Protein AF-A0A6G1RV23-F1 (afdb_monomer)

Solvent-accessible surface area (backbone atoms only — not comparable to full-atom values): 9367 Å² total; per-residue (Å²): 129,74,82,57,55,63,52,55,54,45,70,73,33,72,66,50,48,52,50,53,54,47,52,63,65,47,46,69,71,48,44,61,54,53,48,51,50,49,51,53,50,51,53,52,32,54,49,47,36,61,68,56,56,67,70,74,74,92,70,85,57,76,71,62,59,61,42,39,66,46,71,72,41,22,42,48,47,49,54,39,41,61,69,52,76,43,67,61,69,78,47,49,63,51,32,74,77,38,65,73,51,45,56,58,57,52,53,49,45,46,51,43,48,64,45,50,46,51,50,48,52,53,51,54,48,54,51,53,51,54,50,51,53,53,51,52,51,52,52,52,50,53,51,50,50,52,53,52,54,54,49,54,56,55,52,55,60,65,54,54,73,69,71,76,78,121

Sequence (166 aa):
RRILRPFFLLQNSSMMKKTLKSINSTLPEMASVVLLLAVHLSLFTMFAMLLFARTKDGQQDKEWVGYFRNLPDSLTSLLVLLTTANNPDVMIPAYSKNRAYSIFFILFTVLGNLFLMNLLTAIIYNQFRGYLLKSVQSSLFRRRLGIRAAFEVLSSLREAPANAQQ

InterPro domains:
  IPR005821 Ion transport domain [PF00520] (2-128)
  IPR028798 Two pore channel protein 2 [PTHR46768] (1-162)

Mean predicted aligned error: 9.15 Å

Secondary structure (DSSP, 8-state):
--TTHHHHHHHH-HHHHHHHHHHHHHHHHHHHHHHHHHHHHHHHHHHHHHHHTT--SS---TTHHHHSSSHHHHHHHHHHHHTTTTTTTTTHHHHHH-GGGHHHHHHHHIIIIIIIIHHHHHHHHHHHHHHHHHHHHHHHHHHHHHHHHHHHHHHHHHHGGGSS--

Radius of gyration: 29.13 Å; Cα contacts (8 Å, |Δi|>4): 78; chains: 1; bounding box: 69×39×91 Å

pLDDT: mean 84.43, std 12.7, range [39.16, 97.5]

Nearest PDB structures (foldseek):
  6c96-assembly1_A  TM=8.924E-01  e=2.170E-05  Mus musculus
  4dxw-assembly1_D  TM=8.745E-01  e=1.705E-03  alpha proteobacterium HIMB114
  6sxf-assembly1_A  TM=6.509E-01  e=5.266E-04  Magnetococcus marinus MC-1
  5hvx-assembly1_A  TM=7.000E-01  e=2.385E-03  Magnetococcus marinus MC-1
  5hk7-assembly1_C  TM=5.850E-01  e=1.705E-03  Alkalilimnicola ehrlichii

Structure (mmCIF, N/CA/C/O backbone):
data_AF-A0A6G1RV23-F1
#
_entry.id   AF-A0A6G1RV23-F1
#
loop_
_atom_site.group_PDB
_atom_site.id
_atom_site.type_symbol
_atom_site.label_atom_id
_atom_site.label_alt_id
_atom_site.label_comp_id
_atom_site.label_asym_id
_atom_site.label_entity_id
_atom_site.label_seq_id
_atom_site.pdbx_PDB_ins_code
_atom_site.Cartn_x
_atom_site.Cartn_y
_atom_site.Cartn_z
_atom_site.occupancy
_atom_site.B_iso_or_equiv
_atom_site.auth_seq_id
_atom_site.auth_comp_id
_atom_site.auth_asym_id
_atom_site.auth_atom_id
_atom_site.pdbx_PDB_model_num
ATOM 1 N N . ARG A 1 1 ? 0.674 26.271 10.697 1.00 67.69 1 ARG A N 1
ATOM 2 C CA . ARG A 1 1 ? -0.576 26.445 11.494 1.00 67.69 1 ARG A CA 1
ATOM 3 C C . ARG A 1 1 ? -1.795 25.642 10.981 1.00 67.69 1 ARG A C 1
ATOM 5 O O . ARG A 1 1 ? -2.674 25.378 11.785 1.00 67.69 1 ARG A O 1
ATOM 12 N N . ARG A 1 2 ? -1.883 25.200 9.708 1.00 84.31 2 ARG A N 1
ATOM 13 C CA . ARG A 1 2 ? -3.030 24.391 9.206 1.00 84.31 2 ARG A CA 1
ATOM 14 C C . ARG A 1 2 ? -2.955 22.883 9.528 1.00 84.31 2 ARG A C 1
ATOM 16 O O . ARG A 1 2 ? -3.993 22.261 9.710 1.00 84.31 2 ARG A O 1
ATOM 23 N N . ILE A 1 3 ? -1.746 22.339 9.688 1.00 85.12 3 ILE A N 1
ATOM 24 C CA . ILE A 1 3 ? -1.470 20.900 9.898 1.00 85.12 3 ILE A CA 1
ATOM 25 C C . ILE A 1 3 ? -1.985 20.381 11.259 1.00 85.12 3 ILE A C 1
ATOM 27 O O . ILE A 1 3 ? -2.278 19.203 11.399 1.00 85.12 3 ILE A O 1
ATOM 31 N N . LEU A 1 4 ? -2.168 21.259 12.254 1.00 85.69 4 LEU A N 1
ATOM 32 C CA . LEU A 1 4 ? -2.656 20.880 13.590 1.00 85.69 4 LEU A CA 1
ATOM 33 C C . LEU A 1 4 ? -4.186 20.720 13.660 1.00 85.69 4 LEU A C 1
ATOM 35 O O . LEU A 1 4 ? -4.695 20.110 14.595 1.00 85.69 4 LEU A O 1
ATOM 39 N N . ARG A 1 5 ? -4.946 21.249 12.689 1.00 86.38 5 ARG A N 1
ATOM 40 C CA . ARG A 1 5 ? -6.424 21.238 12.727 1.00 86.38 5 ARG A CA 1
ATOM 41 C C . ARG A 1 5 ? -7.032 19.822 12.729 1.00 86.38 5 ARG A C 1
ATOM 43 O O . ARG A 1 5 ? -7.929 19.587 13.535 1.00 86.38 5 ARG A O 1
ATOM 50 N N . PRO A 1 6 ? -6.545 18.857 11.923 1.00 86.19 6 PRO A N 1
ATOM 51 C CA . PRO A 1 6 ? -7.024 17.475 11.983 1.00 86.19 6 PRO A CA 1
ATOM 52 C C . PRO A 1 6 ? -6.718 16.796 13.322 1.00 86.19 6 PRO A C 1
ATOM 54 O O . PRO A 1 6 ? -7.512 15.989 13.794 1.00 86.19 6 PRO A O 1
ATOM 57 N N . PHE A 1 7 ? -5.604 17.152 13.971 1.00 86.50 7 PHE A N 1
ATOM 58 C CA . PHE A 1 7 ? -5.243 16.596 15.275 1.00 86.50 7 PHE A CA 1
ATOM 59 C C . PHE A 1 7 ? -6.255 16.985 16.359 1.00 86.50 7 PHE A C 1
ATOM 61 O O . PHE A 1 7 ? -6.690 16.128 17.125 1.00 86.50 7 PHE A O 1
ATOM 68 N N . PHE A 1 8 ? -6.715 18.240 16.369 1.00 84.69 8 PHE A N 1
ATOM 69 C CA . PHE A 1 8 ? -7.771 18.677 17.288 1.00 84.69 8 PHE A CA 1
ATOM 70 C C . PHE A 1 8 ? -9.094 17.926 17.066 1.00 84.69 8 PHE A C 1
ATOM 72 O O . PHE A 1 8 ? -9.752 17.547 18.035 1.00 84.69 8 PHE A O 1
ATOM 79 N N . LEU A 1 9 ? -9.459 17.629 15.812 1.00 86.06 9 LEU A N 1
ATOM 80 C CA . LEU A 1 9 ? -10.636 16.804 15.502 1.00 86.06 9 LEU A CA 1
ATOM 81 C C . LEU A 1 9 ? -10.474 15.362 16.015 1.00 86.06 9 LEU A C 1
ATOM 83 O O . LEU A 1 9 ? -11.388 14.820 16.641 1.00 86.06 9 LEU A O 1
ATOM 87 N N . LEU A 1 10 ? -9.299 14.756 15.807 1.00 85.50 10 LEU A N 1
ATOM 88 C CA . LEU A 1 10 ? -8.955 13.422 16.320 1.00 85.50 10 LEU A CA 1
ATOM 89 C C . LEU A 1 10 ? -8.955 13.368 17.853 1.00 85.50 10 LEU A C 1
ATOM 91 O O . LEU A 1 10 ? -9.388 12.374 18.438 1.00 85.50 10 LEU A O 1
ATOM 95 N N . GLN A 1 11 ? -8.504 14.433 18.516 1.00 86.62 11 GLN A N 1
ATOM 96 C CA . GLN A 1 11 ? -8.463 14.512 19.972 1.00 86.62 11 GLN A CA 1
ATOM 97 C C . GLN A 1 11 ? -9.858 14.665 20.592 1.00 86.62 11 GLN A C 1
ATOM 99 O O . GLN A 1 11 ? -10.085 14.124 21.678 1.00 86.62 11 GLN A O 1
ATOM 104 N N . ASN A 1 12 ? -10.788 15.348 19.920 1.00 87.56 12 ASN A N 1
ATOM 105 C CA . ASN A 1 12 ? -12.137 15.573 20.440 1.00 87.56 12 ASN A CA 1
ATOM 106 C C . ASN A 1 12 ? -13.040 14.326 20.312 1.00 87.56 12 ASN A C 1
ATOM 108 O O . ASN A 1 12 ? -13.893 14.071 21.159 1.00 87.56 12 ASN A O 1
ATOM 112 N N . SER A 1 13 ? -12.825 13.484 19.294 1.00 89.81 13 SER A N 1
ATOM 113 C CA . SER A 1 13 ? -13.653 12.293 19.061 1.00 89.81 13 SER A CA 1
ATOM 114 C C . SER A 1 13 ? -13.094 11.034 19.736 1.00 89.81 13 SER A C 1
ATOM 116 O O . SER A 1 13 ? -12.074 10.467 19.335 1.00 89.81 13 SER A O 1
ATOM 118 N N . SER A 1 14 ? -13.815 10.522 20.738 1.00 82.31 14 SER A N 1
ATOM 119 C CA . SER A 1 14 ? -13.499 9.237 21.382 1.00 82.31 14 SER A CA 1
ATOM 120 C C . SER A 1 14 ? -13.617 8.039 20.423 1.00 82.31 14 SER A C 1
ATOM 122 O O . SER A 1 14 ? -12.915 7.041 20.600 1.00 82.31 14 SER A O 1
ATOM 124 N N . MET A 1 15 ? -14.445 8.143 19.377 1.00 78.38 15 MET A N 1
ATOM 125 C CA . MET A 1 15 ? -14.603 7.117 18.337 1.00 78.38 15 MET A CA 1
ATOM 126 C C . MET A 1 15 ? -13.403 7.082 17.381 1.00 78.38 15 MET A C 1
ATOM 128 O O . MET A 1 15 ? -12.901 6.000 17.069 1.00 78.38 15 MET A O 1
ATOM 132 N N . MET A 1 16 ? -12.865 8.242 16.983 1.00 83.38 16 MET A N 1
ATOM 133 C CA . MET A 1 16 ? -11.648 8.293 16.158 1.00 83.38 16 MET A CA 1
ATOM 134 C C . MET A 1 16 ? -10.429 7.759 16.905 1.00 83.38 16 MET A C 1
ATOM 136 O O . MET A 1 16 ? -9.657 7.002 16.324 1.00 83.38 16 MET A O 1
ATOM 140 N N . LYS A 1 17 ? -10.285 8.052 18.205 1.00 85.81 17 LYS A N 1
ATOM 141 C CA . LYS A 1 17 ? -9.205 7.470 19.025 1.00 85.81 17 LYS A CA 1
ATOM 142 C C . LYS A 1 17 ? -9.260 5.943 19.052 1.00 85.81 17 LYS A C 1
ATOM 144 O O . LYS A 1 17 ? -8.230 5.289 18.903 1.00 85.81 17 LYS A O 1
ATOM 149 N N . LYS A 1 18 ? -10.459 5.368 19.206 1.00 80.56 18 LYS A N 1
ATOM 150 C CA . LYS A 1 18 ? -10.663 3.910 19.147 1.00 80.56 18 LYS A CA 1
ATOM 151 C C . LYS A 1 18 ? -10.323 3.343 17.767 1.00 80.56 18 LYS A C 1
ATOM 153 O O . LYS A 1 18 ? -9.713 2.282 17.695 1.00 80.56 18 LYS A O 1
ATOM 158 N N . THR A 1 19 ? -10.671 4.062 16.703 1.00 82.19 19 THR A N 1
ATOM 159 C CA . THR A 1 19 ? -10.383 3.663 15.316 1.00 82.19 19 THR A CA 1
ATOM 160 C C . THR A 1 19 ? -8.881 3.696 15.029 1.00 82.19 19 THR A C 1
ATOM 162 O O . THR A 1 19 ? -8.334 2.712 14.550 1.00 82.19 19 THR A O 1
ATOM 165 N N . LEU A 1 20 ? -8.174 4.765 15.411 1.00 83.94 20 LEU A N 1
ATOM 166 C CA . LEU A 1 20 ? -6.718 4.866 15.258 1.00 83.94 20 LEU A CA 1
ATOM 167 C C . LEU A 1 20 ? -5.971 3.815 16.080 1.00 83.94 20 LEU A C 1
ATOM 169 O O . LEU A 1 20 ? -5.038 3.193 15.578 1.00 83.94 20 LEU A O 1
ATOM 173 N N . LYS A 1 21 ? -6.398 3.575 17.327 1.00 81.62 21 LYS A N 1
ATOM 174 C CA . LYS A 1 21 ? -5.834 2.500 18.153 1.00 81.62 21 LYS A CA 1
ATOM 175 C C . LYS A 1 21 ? -6.052 1.130 17.506 1.00 81.62 21 LYS A C 1
ATOM 177 O O . LYS A 1 21 ? -5.158 0.295 17.564 1.00 81.62 21 LYS A O 1
ATOM 182 N N . SER A 1 22 ? -7.205 0.918 16.869 1.00 72.88 22 SER A N 1
ATOM 183 C CA . SER A 1 22 ? -7.467 -0.300 16.104 1.00 72.88 22 SER A CA 1
ATOM 184 C C . SER A 1 22 ? -6.542 -0.432 14.903 1.00 72.88 22 SER A C 1
ATOM 186 O O . SER A 1 22 ? -5.916 -1.473 14.759 1.00 72.88 22 SER A O 1
ATOM 188 N N . ILE A 1 23 ? -6.423 0.614 14.078 1.00 80.50 23 ILE A N 1
ATOM 189 C CA . ILE A 1 23 ? -5.540 0.614 12.903 1.00 80.50 23 ILE A CA 1
ATOM 190 C C . ILE A 1 23 ? -4.112 0.273 13.335 1.00 80.50 23 ILE A C 1
ATOM 192 O O . ILE A 1 23 ? -3.507 -0.640 12.781 1.00 80.50 23 ILE A O 1
ATOM 196 N N . ASN A 1 24 ? -3.608 0.934 14.381 1.00 83.06 24 ASN A N 1
ATOM 197 C CA . ASN A 1 24 ? -2.259 0.692 14.884 1.00 83.06 24 ASN A CA 1
ATOM 198 C C . ASN A 1 24 ? -2.076 -0.735 15.431 1.00 83.06 24 ASN A C 1
ATOM 200 O O . ASN A 1 24 ? -1.024 -1.336 15.261 1.00 83.06 24 ASN A O 1
ATOM 204 N N . SER A 1 25 ? -3.119 -1.312 16.033 1.00 76.50 25 SER A N 1
ATOM 205 C CA . SER A 1 25 ? -3.092 -2.706 16.485 1.00 76.50 25 SER A CA 1
ATOM 206 C C . SER A 1 25 ? -3.130 -3.719 15.334 1.00 76.50 25 SER A C 1
ATOM 208 O O . SER A 1 25 ? -2.637 -4.824 15.523 1.00 76.50 25 SER A O 1
ATOM 210 N N . THR A 1 26 ? -3.701 -3.367 14.176 1.00 75.19 26 THR A N 1
ATOM 211 C CA . THR A 1 26 ? -3.773 -4.239 12.984 1.00 75.19 26 THR A CA 1
ATOM 212 C C . THR A 1 26 ? -2.569 -4.099 12.045 1.00 75.19 26 THR A C 1
ATOM 214 O O . THR A 1 26 ? -2.278 -5.011 11.276 1.00 75.19 26 THR A O 1
ATOM 217 N N . LEU A 1 27 ? -1.831 -2.983 12.111 1.00 79.50 27 LEU A N 1
ATOM 218 C CA . LEU A 1 27 ? -0.597 -2.768 11.342 1.00 79.50 27 LEU A CA 1
ATOM 219 C C . LEU A 1 27 ? 0.446 -3.898 11.469 1.00 79.50 27 LEU A C 1
ATOM 221 O O . LEU A 1 27 ? 0.953 -4.317 10.428 1.00 79.50 27 LEU A O 1
ATOM 225 N N . PRO A 1 28 ? 0.781 -4.426 12.667 1.00 81.75 28 PRO A N 1
ATOM 226 C CA . PRO A 1 28 ? 1.773 -5.498 12.778 1.00 81.75 28 PRO A CA 1
ATOM 227 C C . PRO A 1 28 ? 1.331 -6.793 12.085 1.00 81.75 28 PRO A C 1
ATOM 229 O O . PRO A 1 28 ? 2.165 -7.519 11.556 1.00 81.75 28 PRO A O 1
ATOM 232 N N . GLU A 1 29 ? 0.029 -7.066 12.017 1.00 76.50 29 GLU A N 1
ATOM 233 C CA . GLU A 1 29 ? -0.497 -8.243 11.316 1.00 76.50 29 GLU A CA 1
ATOM 234 C C . GLU A 1 29 ? -0.351 -8.084 9.792 1.00 76.50 29 GLU A C 1
ATOM 236 O O . GLU A 1 29 ? -0.012 -9.040 9.091 1.00 76.50 29 GLU A O 1
ATOM 241 N N . MET A 1 30 ? -0.519 -6.857 9.284 1.00 81.50 30 MET A N 1
ATOM 242 C CA . MET A 1 30 ? -0.300 -6.512 7.872 1.00 81.50 30 MET A CA 1
ATOM 243 C C . MET A 1 30 ? 1.182 -6.431 7.487 1.00 81.50 30 MET A C 1
ATOM 245 O O . MET A 1 30 ? 1.509 -6.517 6.302 1.00 81.50 30 MET A O 1
ATOM 249 N N . ALA A 1 31 ? 2.088 -6.299 8.462 1.00 86.69 31 ALA A N 1
ATOM 250 C CA . ALA A 1 31 ? 3.521 -6.158 8.211 1.00 86.69 31 ALA A CA 1
ATOM 251 C C . ALA A 1 31 ? 4.104 -7.358 7.451 1.00 86.69 31 ALA A C 1
ATOM 253 O O . ALA A 1 31 ? 4.964 -7.173 6.595 1.00 86.69 31 ALA A O 1
ATOM 254 N N . SER A 1 32 ? 3.598 -8.569 7.708 1.00 86.50 32 SER A N 1
ATOM 255 C CA . SER A 1 32 ? 4.019 -9.790 7.006 1.00 86.50 32 SER A CA 1
ATOM 256 C C . SER A 1 32 ? 3.802 -9.706 5.486 1.00 86.50 32 SER A C 1
ATOM 258 O O . SER A 1 32 ? 4.689 -10.053 4.708 1.00 86.50 32 SER A O 1
ATOM 260 N N . VAL A 1 33 ? 2.655 -9.174 5.054 1.00 85.62 33 VAL A N 1
ATOM 261 C CA . VAL A 1 33 ? 2.295 -9.019 3.635 1.00 85.62 33 VAL A CA 1
ATOM 262 C C . VAL A 1 33 ? 3.063 -7.873 2.996 1.00 85.62 33 VAL A C 1
ATOM 264 O O . VAL A 1 33 ? 3.537 -7.996 1.871 1.00 85.62 33 VAL A O 1
ATOM 267 N N . VAL A 1 34 ? 3.217 -6.762 3.720 1.00 89.25 34 VAL A N 1
ATOM 268 C CA . VAL A 1 34 ? 4.017 -5.621 3.257 1.00 89.25 34 VAL A CA 1
ATOM 269 C C . VAL A 1 34 ? 5.478 -6.034 3.067 1.00 89.25 34 VAL A C 1
ATOM 271 O O . VAL A 1 34 ? 6.096 -5.651 2.076 1.00 89.25 34 VAL A O 1
ATOM 274 N N . LEU A 1 35 ? 6.018 -6.867 3.961 1.00 91.94 35 LEU A N 1
ATOM 275 C CA . LEU A 1 35 ? 7.353 -7.446 3.818 1.00 91.94 35 LEU A CA 1
ATOM 276 C C . LEU A 1 35 ? 7.426 -8.339 2.576 1.00 91.94 35 LEU A C 1
ATOM 278 O O . LEU A 1 35 ? 8.347 -8.185 1.778 1.00 91.94 35 LEU A O 1
ATOM 282 N N . LEU A 1 36 ? 6.441 -9.217 2.365 1.00 91.25 36 LEU A N 1
ATOM 283 C CA . LEU A 1 36 ? 6.375 -10.061 1.168 1.00 91.25 36 LEU A CA 1
ATOM 284 C C . LEU A 1 36 ? 6.334 -9.223 -0.123 1.00 91.25 36 LEU A C 1
ATOM 286 O O . LEU A 1 36 ? 7.025 -9.543 -1.090 1.00 91.25 36 LEU A O 1
ATOM 290 N N . LEU A 1 37 ? 5.587 -8.115 -0.120 1.00 92.56 37 LEU A N 1
ATOM 291 C CA . LEU A 1 37 ? 5.530 -7.168 -1.232 1.00 92.56 37 LEU A CA 1
ATOM 292 C C . LEU A 1 37 ? 6.876 -6.469 -1.467 1.00 92.56 37 LEU A C 1
ATOM 294 O O . LEU A 1 37 ? 7.305 -6.326 -2.611 1.00 92.56 37 LEU A O 1
ATOM 298 N N . ALA A 1 38 ? 7.571 -6.073 -0.399 1.00 93.94 38 ALA A N 1
ATOM 299 C CA . ALA A 1 38 ? 8.906 -5.486 -0.488 1.00 93.94 38 ALA A CA 1
ATOM 300 C C . ALA A 1 38 ? 9.943 -6.485 -1.031 1.00 93.94 38 ALA A C 1
ATOM 302 O O . ALA A 1 38 ? 10.790 -6.120 -1.848 1.00 93.94 38 ALA A O 1
ATOM 303 N N . VAL A 1 39 ? 9.863 -7.758 -0.629 1.00 95.00 39 VAL A N 1
ATOM 304 C CA . VAL A 1 39 ? 10.694 -8.839 -1.184 1.00 95.00 39 VAL A CA 1
ATOM 305 C C . VAL A 1 39 ? 10.396 -9.046 -2.670 1.00 95.00 39 VAL A C 1
ATOM 307 O O . VAL A 1 39 ? 11.323 -9.111 -3.472 1.00 95.00 39 VAL A O 1
ATOM 310 N N . HIS A 1 40 ? 9.122 -9.070 -3.067 1.00 95.25 40 HIS A N 1
ATOM 311 C CA . HIS A 1 40 ? 8.738 -9.147 -4.477 1.00 95.25 40 HIS A CA 1
ATOM 312 C C . HIS A 1 40 ? 9.309 -7.976 -5.295 1.00 95.25 40 HIS A C 1
ATOM 314 O O . HIS A 1 40 ? 9.970 -8.201 -6.308 1.00 95.25 40 HIS A O 1
ATOM 320 N N . LEU A 1 41 ? 9.137 -6.736 -4.824 1.00 95.75 41 LEU A N 1
ATOM 321 C CA . LEU A 1 41 ? 9.671 -5.546 -5.492 1.00 95.75 41 LEU A CA 1
ATOM 322 C C . LEU A 1 41 ? 11.200 -5.572 -5.582 1.00 95.75 41 LEU A C 1
ATOM 324 O O . LEU A 1 41 ? 11.749 -5.330 -6.654 1.00 95.75 41 LEU A O 1
ATOM 328 N N . SER A 1 42 ? 11.898 -5.884 -4.489 1.00 94.81 42 SER A N 1
ATOM 329 C CA . SER A 1 42 ? 13.367 -5.914 -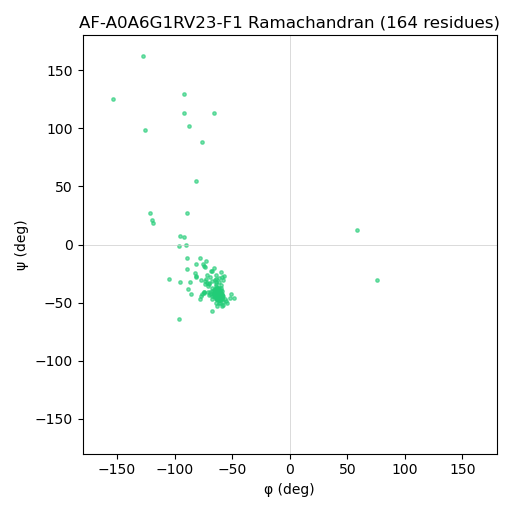4.463 1.00 94.81 42 SER A CA 1
ATOM 330 C C . SER A 1 42 ? 13.953 -6.994 -5.375 1.00 94.81 42 SER A C 1
ATOM 332 O O . SER A 1 42 ? 14.862 -6.694 -6.149 1.00 94.81 42 SER A O 1
ATOM 334 N N . LEU A 1 43 ? 13.407 -8.216 -5.360 1.00 95.44 43 LEU A N 1
ATOM 335 C CA . LEU A 1 43 ? 13.856 -9.302 -6.236 1.00 95.44 43 LEU A CA 1
ATOM 336 C C . LEU A 1 43 ? 13.683 -8.933 -7.710 1.00 95.44 43 LEU A C 1
ATOM 338 O O . LEU A 1 43 ? 14.636 -9.023 -8.483 1.00 95.44 43 LEU A O 1
ATOM 342 N N . PHE A 1 44 ? 12.495 -8.464 -8.099 1.00 94.94 44 PHE A N 1
ATOM 343 C CA . PHE A 1 44 ? 12.241 -8.071 -9.484 1.00 94.94 44 PHE A CA 1
ATOM 344 C C . PHE A 1 44 ? 13.044 -6.836 -9.898 1.00 94.94 44 PHE A C 1
ATOM 346 O O . PHE A 1 44 ? 13.476 -6.767 -11.043 1.00 94.94 44 PHE A O 1
ATOM 353 N N . THR A 1 45 ? 13.332 -5.910 -8.979 1.00 94.50 45 THR A N 1
ATOM 354 C CA . THR A 1 45 ? 14.238 -4.776 -9.236 1.00 94.50 45 THR A CA 1
ATOM 355 C C . THR A 1 45 ? 15.654 -5.260 -9.543 1.00 94.50 45 THR A C 1
ATOM 357 O O . THR A 1 45 ? 16.262 -4.811 -10.515 1.00 94.50 45 THR A O 1
ATOM 360 N N . MET A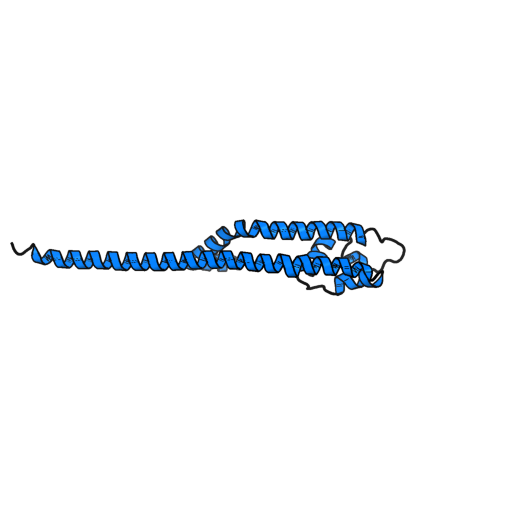 1 46 ? 16.174 -6.211 -8.760 1.00 92.19 46 MET A N 1
ATOM 361 C CA . MET A 1 46 ? 17.493 -6.805 -9.000 1.00 92.19 46 MET A CA 1
ATOM 362 C C . MET A 1 46 ? 17.543 -7.552 -10.337 1.00 92.19 46 MET A C 1
ATOM 364 O O . MET A 1 46 ? 18.479 -7.352 -11.113 1.00 92.19 46 MET A O 1
ATOM 368 N N . PHE A 1 47 ? 16.520 -8.356 -10.649 1.00 91.88 47 PHE A N 1
ATOM 369 C CA . PHE A 1 47 ? 16.416 -9.032 -11.945 1.00 91.88 47 PHE A CA 1
ATOM 370 C C . PHE A 1 47 ? 16.304 -8.045 -13.108 1.00 91.88 47 PHE A C 1
ATOM 372 O O . PHE A 1 47 ? 17.008 -8.213 -14.100 1.00 91.88 47 PHE A O 1
ATOM 379 N N . ALA A 1 48 ? 15.483 -6.999 -12.984 1.00 90.06 48 ALA A N 1
ATOM 380 C CA . ALA A 1 48 ? 15.330 -5.977 -14.013 1.00 90.06 48 ALA A CA 1
ATOM 381 C C . ALA A 1 48 ? 16.658 -5.271 -14.300 1.00 90.06 48 ALA A C 1
ATOM 383 O O . ALA A 1 48 ? 17.041 -5.133 -15.458 1.00 90.06 48 ALA A O 1
ATOM 384 N N . MET A 1 49 ? 17.413 -4.888 -13.265 1.00 87.44 49 MET A N 1
ATOM 385 C CA . MET A 1 49 ? 18.729 -4.283 -13.471 1.00 87.44 49 MET A CA 1
ATOM 386 C C . MET A 1 49 ? 19.722 -5.262 -14.108 1.00 87.44 49 MET A C 1
ATOM 388 O O . MET A 1 49 ? 20.467 -4.868 -14.998 1.00 87.44 49 MET A O 1
ATOM 392 N N . LEU A 1 50 ? 19.725 -6.544 -13.739 1.00 87.38 50 LEU A N 1
ATOM 393 C CA . LEU A 1 50 ? 20.609 -7.526 -14.381 1.00 87.38 50 LEU A CA 1
ATOM 394 C C . LEU A 1 50 ? 20.259 -7.759 -15.858 1.00 87.38 50 LEU A C 1
ATOM 396 O O . LEU A 1 50 ? 21.158 -7.842 -16.695 1.00 87.38 50 LEU A O 1
ATOM 400 N N . LEU A 1 51 ? 18.965 -7.850 -16.169 1.00 84.56 51 LEU A N 1
ATOM 401 C CA . LEU A 1 51 ? 18.462 -8.135 -17.510 1.00 84.56 51 LEU A CA 1
ATOM 402 C C . LEU A 1 51 ? 18.597 -6.919 -18.439 1.00 84.56 51 LEU A C 1
ATOM 404 O O . LEU A 1 51 ? 18.990 -7.056 -19.597 1.00 84.56 51 LEU A O 1
ATOM 408 N N . PHE A 1 52 ? 18.297 -5.721 -17.931 1.00 76.81 52 PHE A N 1
ATOM 409 C CA . PHE A 1 52 ? 18.161 -4.513 -18.743 1.00 76.81 52 PHE A CA 1
ATOM 410 C C . PHE A 1 52 ? 19.346 -3.546 -18.624 1.00 76.81 52 PHE A C 1
ATOM 412 O O . PHE A 1 52 ? 19.680 -2.908 -19.621 1.00 76.81 52 PHE A O 1
ATOM 419 N N . ALA A 1 53 ? 20.063 -3.473 -17.492 1.00 69.50 53 ALA A N 1
ATOM 420 C CA . ALA A 1 53 ? 21.215 -2.563 -17.365 1.00 69.50 53 ALA A CA 1
ATOM 421 C C . ALA A 1 53 ? 22.456 -3.043 -18.142 1.00 69.50 53 ALA A C 1
ATOM 423 O O . ALA A 1 53 ? 23.356 -2.248 -18.430 1.00 69.50 53 ALA A O 1
ATOM 424 N N . ARG A 1 54 ? 22.510 -4.337 -18.493 1.00 60.19 54 ARG A N 1
ATOM 425 C CA . ARG A 1 54 ? 23.627 -4.957 -19.222 1.00 60.19 54 ARG A CA 1
ATOM 426 C C . ARG A 1 54 ? 23.479 -4.896 -20.748 1.00 60.19 54 ARG A C 1
ATOM 428 O O . ARG A 1 54 ? 24.462 -5.110 -21.446 1.00 60.19 54 ARG A O 1
ATOM 435 N N . THR A 1 55 ? 22.305 -4.523 -21.266 1.00 59.69 55 THR A N 1
ATOM 436 C CA . THR A 1 55 ? 22.034 -4.384 -22.714 1.00 59.69 55 THR A CA 1
ATOM 437 C C . THR A 1 55 ? 22.538 -3.026 -23.238 1.00 59.69 55 THR A C 1
ATOM 439 O O . THR A 1 55 ? 21.781 -2.224 -23.788 1.00 59.69 55 THR A O 1
ATOM 442 N N . LYS A 1 56 ? 23.825 -2.741 -23.001 1.00 54.03 56 LYS A N 1
ATOM 443 C CA . LYS A 1 56 ? 24.551 -1.514 -23.382 1.00 54.03 56 LYS A CA 1
ATOM 444 C C . LYS A 1 56 ? 25.183 -1.602 -24.780 1.00 54.03 56 LYS A C 1
ATOM 446 O O . LYS A 1 56 ? 26.168 -0.922 -25.050 1.00 54.03 56 LYS A O 1
ATOM 451 N N . ASP A 1 57 ? 24.618 -2.399 -25.677 1.00 50.78 57 ASP A N 1
ATOM 452 C CA . ASP A 1 57 ? 25.157 -2.531 -27.028 1.00 50.78 57 ASP A CA 1
ATOM 453 C C . ASP A 1 57 ? 24.556 -1.453 -27.949 1.00 50.78 57 ASP A C 1
ATOM 455 O O . ASP A 1 57 ? 23.406 -1.517 -28.376 1.00 50.78 57 ASP A O 1
ATOM 459 N N . GLY A 1 58 ? 25.353 -0.413 -28.205 1.00 52.59 58 GLY A N 1
ATOM 460 C CA . GLY A 1 58 ? 25.407 0.334 -29.471 1.00 52.59 58 GLY A CA 1
ATOM 461 C C . GLY A 1 58 ? 24.307 1.342 -29.834 1.00 52.59 58 GLY A C 1
ATOM 462 O O . GLY A 1 58 ? 24.626 2.326 -30.496 1.00 52.59 58 GLY A O 1
ATOM 463 N N . GLN A 1 59 ? 23.052 1.177 -29.409 1.00 50.84 59 GLN A N 1
ATOM 464 C CA . GLN A 1 59 ? 21.954 2.104 -29.746 1.00 50.84 59 GLN A CA 1
ATOM 465 C C . GLN A 1 59 ? 21.256 2.606 -28.477 1.00 50.84 59 GLN A C 1
ATOM 467 O O . GLN A 1 59 ? 20.428 1.926 -27.869 1.00 50.84 59 GLN A O 1
ATOM 472 N N . GLN A 1 60 ? 21.641 3.810 -28.041 1.00 50.03 60 GLN A N 1
ATOM 473 C CA . GLN A 1 60 ? 21.001 4.515 -26.929 1.00 50.03 60 GLN A CA 1
ATOM 474 C C . GLN A 1 60 ? 19.668 5.119 -27.378 1.00 50.03 60 GLN A C 1
ATOM 476 O O . GLN A 1 60 ? 19.590 6.293 -27.738 1.00 50.03 60 GLN A O 1
ATOM 481 N N . ASP A 1 61 ? 18.600 4.340 -27.280 1.00 53.69 61 ASP A N 1
ATOM 482 C CA . ASP A 1 61 ? 17.264 4.913 -27.166 1.00 53.69 61 ASP A CA 1
ATOM 483 C C . ASP A 1 61 ? 17.187 5.654 -25.820 1.00 53.69 61 ASP A C 1
ATOM 485 O O . ASP A 1 61 ? 17.291 5.054 -24.748 1.00 53.69 61 ASP A O 1
ATOM 489 N N . LYS A 1 62 ? 17.060 6.984 -25.856 1.00 56.66 62 LYS A N 1
ATOM 490 C CA . LYS A 1 62 ? 17.115 7.853 -24.663 1.00 56.66 62 LYS A CA 1
ATOM 491 C C . LYS A 1 62 ? 16.038 7.529 -23.615 1.00 56.66 62 LYS A C 1
ATOM 493 O O . LYS A 1 62 ? 16.248 7.814 -22.439 1.00 56.66 62 LYS A O 1
ATOM 498 N N . GLU A 1 63 ? 14.933 6.904 -24.016 1.00 56.12 63 GLU A N 1
ATOM 499 C CA . GLU A 1 63 ? 13.839 6.503 -23.118 1.00 56.12 63 GLU A CA 1
ATOM 500 C C . GLU A 1 63 ? 14.194 5.287 -22.246 1.00 56.12 63 GLU A C 1
ATOM 502 O O . GLU A 1 63 ? 13.831 5.229 -21.072 1.00 56.12 63 GLU A O 1
ATOM 507 N N . TRP A 1 64 ? 14.996 4.351 -22.766 1.00 57.75 64 TRP A N 1
ATOM 508 C CA . TRP A 1 64 ? 15.418 3.135 -22.055 1.00 57.75 64 TRP A CA 1
ATOM 509 C C . TRP A 1 64 ? 16.229 3.414 -20.787 1.00 57.75 64 TRP A C 1
ATOM 511 O O . TRP A 1 64 ? 16.180 2.659 -19.816 1.00 57.75 64 TRP A O 1
ATOM 521 N N . VAL A 1 65 ? 16.999 4.500 -20.809 1.00 58.03 65 VAL A N 1
ATOM 522 C CA . VAL A 1 65 ? 17.909 4.896 -19.729 1.00 58.03 65 VAL A CA 1
ATOM 523 C C . VAL A 1 65 ? 17.146 5.542 -18.562 1.00 58.03 65 VAL A C 1
ATOM 525 O O . VAL A 1 65 ? 17.716 5.716 -17.490 1.00 58.03 65 VAL A O 1
ATOM 528 N N . GLY A 1 66 ? 15.862 5.878 -18.728 1.00 66.38 66 GLY A N 1
ATOM 529 C CA . GLY A 1 66 ? 15.053 6.474 -17.663 1.00 66.38 66 GLY A CA 1
ATOM 530 C C . GLY A 1 66 ? 14.600 5.469 -16.602 1.00 66.38 66 GLY A C 1
ATOM 531 O O . GLY A 1 66 ? 14.683 5.761 -15.414 1.00 66.38 66 GLY A O 1
ATOM 532 N N . TYR A 1 67 ? 14.157 4.277 -17.016 1.00 80.56 67 TYR A N 1
ATOM 533 C CA . TYR A 1 67 ? 13.437 3.367 -16.116 1.00 80.56 67 TYR A CA 1
ATOM 534 C C . TYR A 1 67 ? 14.341 2.460 -15.271 1.00 80.56 67 TYR A C 1
ATOM 536 O O . TYR A 1 67 ? 14.088 2.294 -14.084 1.00 80.56 67 TYR A O 1
ATOM 544 N N . PHE A 1 68 ? 15.400 1.875 -15.850 1.00 84.31 68 PHE A N 1
ATOM 545 C CA . PHE A 1 68 ? 16.200 0.824 -15.188 1.00 84.31 68 PHE A CA 1
ATOM 546 C C . PHE A 1 68 ? 17.694 1.156 -15.031 1.00 84.31 68 PHE A C 1
ATOM 548 O O . PHE A 1 68 ? 18.546 0.267 -15.014 1.00 84.31 68 PHE A O 1
ATOM 555 N N . ARG A 1 69 ? 18.044 2.446 -14.955 1.00 80.62 69 ARG A N 1
ATOM 556 C CA . ARG A 1 69 ? 19.450 2.886 -14.891 1.00 80.62 69 ARG A CA 1
ATOM 557 C C . ARG A 1 69 ? 20.081 2.699 -13.520 1.00 80.62 69 ARG A C 1
ATOM 559 O O . ARG A 1 69 ? 21.228 2.270 -13.438 1.00 80.62 69 ARG A O 1
ATOM 566 N N . ASN A 1 70 ? 19.353 3.063 -12.469 1.00 85.31 70 ASN A N 1
ATOM 567 C CA . ASN A 1 70 ? 19.813 2.973 -11.090 1.00 85.31 70 ASN A CA 1
ATOM 568 C C . ASN A 1 70 ? 18.794 2.200 -10.253 1.00 85.31 70 ASN A C 1
ATOM 570 O O . ASN A 1 70 ? 17.625 2.085 -10.624 1.00 85.31 70 ASN A O 1
ATOM 574 N N . LEU A 1 71 ? 19.224 1.719 -9.087 1.00 87.31 71 LEU A N 1
ATOM 575 C CA . LEU A 1 71 ? 18.359 1.014 -8.141 1.00 87.31 71 LEU A CA 1
ATOM 576 C C . LEU A 1 71 ? 17.097 1.822 -7.758 1.00 87.31 71 LEU A C 1
ATOM 578 O O . LEU A 1 71 ? 16.009 1.266 -7.899 1.00 87.31 71 LEU A O 1
ATOM 582 N N . PRO A 1 72 ? 17.172 3.106 -7.337 1.00 89.94 72 PRO A N 1
ATOM 583 C CA . PRO A 1 72 ? 15.970 3.880 -7.000 1.00 89.94 72 PRO A CA 1
ATOM 584 C C . PRO A 1 72 ? 15.040 4.117 -8.202 1.00 89.94 72 PRO A C 1
ATOM 586 O O . PRO A 1 72 ? 13.822 4.032 -8.057 1.00 89.94 72 PRO A O 1
ATOM 589 N N . ASP A 1 73 ? 15.589 4.341 -9.395 1.00 89.38 73 ASP A N 1
ATOM 590 C CA . ASP A 1 73 ? 14.795 4.561 -10.614 1.00 89.38 73 ASP A CA 1
ATOM 591 C C . ASP A 1 73 ? 14.072 3.269 -11.040 1.00 89.38 73 ASP A C 1
ATOM 593 O O . ASP A 1 73 ? 12.883 3.271 -11.355 1.00 89.38 73 ASP A O 1
ATOM 597 N N . SER A 1 74 ? 14.764 2.131 -10.934 1.00 91.75 74 SER A N 1
ATOM 598 C CA . SER A 1 74 ? 14.212 0.798 -11.216 1.00 91.75 74 SER A CA 1
ATOM 599 C C . SER A 1 74 ? 13.116 0.426 -10.223 1.00 91.75 74 SER A C 1
ATOM 601 O O . SER A 1 74 ? 12.057 -0.071 -10.607 1.00 91.75 74 SER A O 1
ATOM 603 N N . LEU A 1 75 ? 13.358 0.697 -8.938 1.00 93.56 75 LEU A N 1
ATOM 604 C CA . LEU A 1 75 ? 12.404 0.426 -7.872 1.00 93.56 75 LEU A CA 1
ATOM 605 C C . LEU A 1 75 ? 11.155 1.295 -8.016 1.00 93.56 75 LEU A C 1
ATOM 607 O O . LEU A 1 75 ? 10.048 0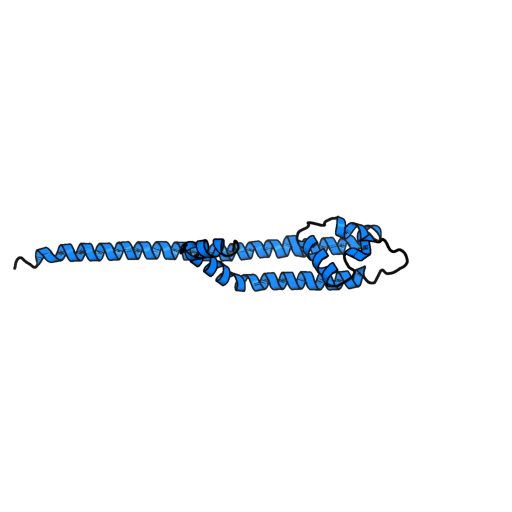.786 -7.871 1.00 93.56 75 LEU A O 1
ATOM 611 N N . THR A 1 76 ? 11.303 2.582 -8.341 1.00 93.38 76 THR A N 1
ATOM 612 C CA . THR A 1 76 ? 10.145 3.456 -8.591 1.00 93.38 76 THR A CA 1
ATOM 613 C C . THR A 1 76 ? 9.382 3.024 -9.842 1.00 93.38 76 THR A C 1
ATOM 615 O O . THR A 1 76 ? 8.162 2.903 -9.780 1.00 93.38 76 THR A O 1
ATOM 618 N N . SER A 1 77 ? 10.069 2.681 -10.934 1.00 92.81 77 SER A N 1
ATOM 619 C CA . SER A 1 77 ? 9.436 2.185 -12.164 1.00 92.81 77 SER A CA 1
ATOM 620 C C . SER A 1 77 ? 8.604 0.921 -11.932 1.00 92.81 77 SER A C 1
ATOM 622 O O . SER A 1 77 ? 7.466 0.840 -12.401 1.00 92.81 77 SER A O 1
ATOM 624 N N . LEU A 1 78 ? 9.127 -0.042 -11.163 1.00 94.38 78 LEU A N 1
ATOM 625 C CA . LEU A 1 78 ? 8.392 -1.257 -10.797 1.00 94.38 78 LEU A CA 1
ATOM 626 C C . LEU A 1 78 ? 7.308 -1.003 -9.745 1.00 94.38 78 LEU A C 1
ATOM 628 O O . LEU A 1 78 ? 6.271 -1.654 -9.786 1.00 94.38 78 LEU A O 1
ATOM 632 N N . LEU A 1 79 ? 7.492 -0.040 -8.840 1.00 94.81 79 LEU A N 1
ATOM 633 C CA . LEU A 1 79 ? 6.457 0.363 -7.886 1.00 94.81 79 LEU A CA 1
ATOM 634 C C . LEU A 1 79 ? 5.252 1.007 -8.592 1.00 94.81 79 LEU A C 1
ATOM 636 O O . LEU A 1 79 ? 4.113 0.722 -8.232 1.00 94.81 79 LEU A O 1
ATOM 640 N N . VAL A 1 80 ? 5.482 1.834 -9.616 1.00 94.88 80 VAL A N 1
ATOM 641 C CA . VAL A 1 80 ? 4.408 2.393 -10.458 1.00 94.88 80 VAL A CA 1
ATOM 642 C C . VAL A 1 80 ? 3.777 1.306 -11.339 1.00 94.88 80 VAL A C 1
ATOM 644 O O . VAL A 1 80 ? 2.567 1.315 -11.567 1.00 94.88 80 VAL A O 1
ATOM 647 N N . LEU A 1 81 ? 4.555 0.311 -11.776 1.00 94.31 81 LEU A N 1
ATOM 648 C CA . LEU A 1 81 ? 4.020 -0.838 -12.515 1.00 94.31 81 LEU A CA 1
ATOM 649 C C . LEU A 1 81 ? 3.172 -1.761 -11.641 1.00 94.31 81 LEU A C 1
ATOM 651 O O . LEU A 1 81 ? 2.171 -2.309 -12.102 1.00 94.31 81 LEU A O 1
ATOM 655 N N . LEU A 1 82 ? 3.527 -1.900 -10.367 1.00 94.50 82 LEU A N 1
ATOM 656 C CA . LEU A 1 82 ? 2.725 -2.610 -9.379 1.00 94.50 82 LEU A CA 1
ATOM 657 C C . LEU A 1 82 ? 1.350 -1.940 -9.206 1.00 94.50 82 LEU A C 1
ATOM 659 O O . LEU A 1 82 ? 0.362 -2.607 -8.948 1.00 94.50 82 LEU A O 1
ATOM 663 N N . THR A 1 83 ? 1.229 -0.630 -9.422 1.00 94.25 83 THR A N 1
ATOM 664 C CA . THR A 1 83 ? -0.083 0.042 -9.478 1.00 94.25 83 THR A CA 1
ATOM 665 C C . THR A 1 83 ? -0.663 0.123 -10.892 1.00 94.25 83 THR A C 1
ATOM 667 O O . THR A 1 83 ? -1.710 0.733 -11.094 1.00 94.25 83 THR A O 1
ATOM 670 N N . THR A 1 84 ? -0.025 -0.517 -11.878 1.00 94.00 84 THR A N 1
ATOM 671 C CA . THR A 1 84 ? -0.372 -0.536 -13.314 1.00 94.00 84 THR A CA 1
ATOM 672 C C . THR A 1 84 ? -0.422 0.830 -13.999 1.00 94.00 84 THR A C 1
ATOM 674 O O . THR A 1 84 ? -0.887 0.927 -15.130 1.00 94.00 84 THR A O 1
ATOM 677 N N . ALA A 1 85 ? 0.086 1.883 -13.358 1.00 93.69 85 ALA A N 1
ATOM 678 C CA . ALA A 1 85 ? -0.074 3.252 -13.843 1.00 93.69 85 ALA A CA 1
ATOM 679 C C . ALA A 1 85 ? 0.825 3.597 -15.046 1.00 93.69 85 ALA A C 1
ATOM 681 O O . ALA A 1 85 ? 0.563 4.575 -15.735 1.00 93.69 85 ALA A O 1
ATOM 682 N N . ASN A 1 86 ? 1.865 2.803 -15.306 1.00 90.69 86 ASN A N 1
ATOM 683 C CA . ASN A 1 86 ? 2.804 2.975 -16.421 1.00 90.69 86 ASN A CA 1
ATOM 684 C C . ASN A 1 86 ? 2.818 1.772 -17.389 1.00 90.69 86 ASN A C 1
ATOM 686 O O . ASN A 1 86 ? 3.806 1.563 -18.090 1.00 90.69 86 ASN A O 1
ATOM 690 N N . ASN A 1 87 ? 1.762 0.950 -17.413 1.00 88.00 87 ASN A N 1
ATOM 691 C CA . ASN A 1 87 ? 1.601 -0.137 -18.385 1.00 88.00 87 ASN A CA 1
ATOM 692 C C . ASN A 1 87 ? 0.813 0.376 -19.611 1.00 88.00 87 ASN A C 1
ATOM 694 O O . ASN A 1 87 ? -0.268 0.928 -19.400 1.00 88.00 87 ASN A O 1
ATOM 698 N N . PRO A 1 88 ? 1.265 0.178 -20.868 1.00 90.06 88 PRO A N 1
ATOM 699 C CA . PRO A 1 88 ? 2.437 -0.585 -21.323 1.00 90.06 88 PRO A CA 1
ATOM 700 C C . PRO A 1 88 ? 3.747 0.208 -21.436 1.00 90.06 88 PRO A C 1
ATOM 702 O O . PRO A 1 88 ? 4.763 -0.387 -21.791 1.00 90.06 88 PRO A O 1
ATOM 705 N N . ASP A 1 89 ? 3.751 1.504 -21.130 1.00 88.50 89 ASP A N 1
ATOM 706 C CA . ASP A 1 89 ? 4.875 2.424 -21.369 1.00 88.50 89 ASP A CA 1
ATOM 707 C C . ASP A 1 89 ? 6.228 1.922 -20.842 1.00 88.50 89 ASP A C 1
ATOM 709 O O . ASP A 1 89 ? 7.228 1.971 -21.553 1.00 88.50 89 ASP A O 1
ATOM 713 N N . VAL A 1 90 ? 6.272 1.347 -19.637 1.00 89.06 90 VAL A N 1
ATOM 714 C CA . VAL A 1 90 ? 7.515 0.803 -19.052 1.00 89.06 90 VAL A CA 1
ATOM 715 C C . VAL A 1 90 ? 8.036 -0.450 -19.778 1.00 89.06 90 VAL A C 1
ATOM 717 O O . VAL A 1 90 ? 9.222 -0.772 -19.703 1.00 89.06 90 VAL A O 1
ATOM 720 N N . MET A 1 91 ? 7.161 -1.166 -20.491 1.00 89.88 91 MET A N 1
ATOM 721 C CA . MET A 1 91 ? 7.467 -2.408 -21.207 1.00 89.88 91 MET A CA 1
ATOM 722 C C . MET A 1 91 ? 7.799 -2.174 -22.686 1.00 89.88 91 MET A C 1
ATOM 724 O O . MET A 1 91 ? 8.604 -2.928 -23.236 1.00 89.88 91 MET A O 1
ATOM 728 N N . ILE A 1 92 ? 7.205 -1.165 -23.337 1.00 87.44 92 ILE A N 1
ATOM 729 C CA . ILE A 1 92 ? 7.370 -0.885 -24.780 1.00 87.44 92 ILE A CA 1
ATOM 730 C C . ILE A 1 92 ? 8.840 -0.878 -25.227 1.00 87.44 92 ILE A C 1
ATOM 732 O O . ILE A 1 92 ? 9.140 -1.535 -26.235 1.00 87.44 92 ILE A O 1
ATOM 736 N N . PRO A 1 93 ? 9.770 -0.215 -24.507 1.00 85.38 93 PRO A N 1
ATOM 737 C CA . PRO A 1 93 ? 11.164 -0.189 -24.910 1.00 85.38 93 PRO A CA 1
ATOM 738 C C . PRO A 1 93 ? 11.721 -1.617 -24.986 1.00 85.38 93 PRO A C 1
ATOM 740 O O . PRO A 1 93 ? 12.174 -2.044 -26.049 1.00 85.38 93 PRO A O 1
ATOM 743 N N . ALA A 1 94 ? 11.571 -2.402 -23.910 1.00 84.81 94 ALA A N 1
ATOM 744 C CA . ALA A 1 94 ? 12.021 -3.794 -23.825 1.00 84.81 94 ALA A CA 1
ATOM 745 C C . 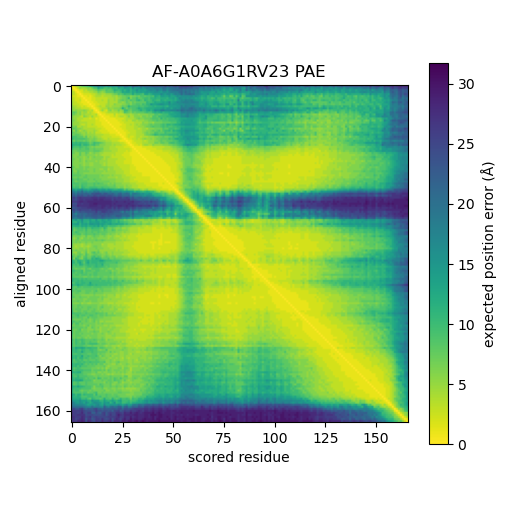ALA A 1 94 ? 11.383 -4.706 -24.871 1.00 84.81 94 ALA A C 1
ATOM 747 O O . ALA A 1 94 ? 12.078 -5.476 -25.538 1.00 84.81 94 ALA A O 1
ATOM 748 N N . TYR A 1 95 ? 10.076 -4.571 -25.063 1.00 87.12 95 TYR A N 1
ATOM 749 C CA . TYR A 1 95 ? 9.322 -5.335 -26.044 1.00 87.12 95 TYR A CA 1
ATOM 750 C C . TYR A 1 95 ? 9.826 -5.124 -27.476 1.00 87.12 95 TYR A C 1
ATOM 752 O O . TYR A 1 95 ? 9.919 -6.082 -28.245 1.00 87.12 95 TYR A O 1
ATOM 760 N N . SER A 1 96 ? 10.190 -3.884 -27.815 1.00 85.06 96 SER A N 1
ATOM 761 C CA . SER A 1 96 ? 10.647 -3.510 -29.156 1.00 85.06 96 SER A CA 1
ATOM 762 C C . SER A 1 96 ? 12.015 -4.105 -29.507 1.00 85.06 96 SER A C 1
ATOM 764 O O . SER A 1 96 ? 12.263 -4.387 -30.676 1.00 85.06 96 SER A O 1
ATOM 766 N N . LYS A 1 97 ? 12.882 -4.367 -28.514 1.00 83.69 97 LYS A N 1
ATOM 767 C CA . LYS A 1 97 ? 14.154 -5.085 -28.736 1.00 83.69 97 LYS A CA 1
ATOM 768 C C . LYS A 1 97 ? 13.956 -6.590 -28.878 1.00 83.69 97 LYS A C 1
ATOM 770 O O . LYS A 1 97 ? 14.526 -7.206 -29.773 1.00 83.69 97 LYS A O 1
ATOM 775 N N . ASN A 1 98 ? 13.181 -7.198 -27.982 1.00 85.56 98 ASN A N 1
ATOM 776 C CA . ASN A 1 98 ? 12.837 -8.612 -28.071 1.00 85.56 98 ASN A CA 1
ATOM 777 C C . ASN A 1 98 ? 11.501 -8.868 -27.371 1.00 85.56 98 ASN A C 1
ATOM 779 O O . ASN A 1 98 ? 11.342 -8.605 -26.177 1.00 85.56 98 ASN A O 1
ATOM 783 N N . ARG A 1 99 ? 10.559 -9.477 -28.096 1.00 90.06 99 ARG A N 1
ATOM 784 C CA . ARG A 1 99 ? 9.229 -9.820 -27.574 1.00 90.06 99 ARG A CA 1
ATOM 785 C C . ARG A 1 99 ? 9.295 -10.716 -26.336 1.00 90.06 99 ARG A C 1
ATOM 787 O O . ARG A 1 99 ? 8.402 -10.637 -25.496 1.00 90.06 99 ARG A O 1
ATOM 794 N N . ALA A 1 100 ? 10.354 -11.515 -26.180 1.00 90.06 100 ALA A N 1
ATOM 795 C CA . ALA A 1 100 ? 10.559 -12.374 -25.013 1.00 90.06 100 ALA A CA 1
ATOM 796 C C . ALA A 1 100 ? 10.609 -11.594 -23.685 1.00 90.06 100 ALA A C 1
ATOM 798 O O . ALA A 1 100 ? 10.190 -12.121 -22.656 1.00 90.06 100 ALA A O 1
ATOM 799 N N . TYR A 1 101 ? 11.038 -10.325 -23.693 1.00 89.25 101 TYR A N 1
ATOM 800 C CA . TYR A 1 101 ? 11.076 -9.507 -22.479 1.00 89.25 101 TYR A CA 1
ATOM 801 C C . TYR A 1 101 ? 9.685 -9.214 -21.895 1.00 89.25 101 TYR A C 1
ATOM 803 O O . TYR A 1 101 ? 9.591 -8.948 -20.699 1.00 89.25 101 TYR A O 1
ATOM 811 N N . SER A 1 102 ? 8.600 -9.331 -22.675 1.00 91.06 102 SER A N 1
ATOM 812 C CA . SER A 1 102 ? 7.225 -9.204 -22.149 1.00 91.06 102 SER A CA 1
ATOM 813 C C . SER A 1 102 ? 6.911 -10.204 -21.036 1.00 91.06 102 SER A C 1
ATOM 815 O O . SER A 1 102 ? 6.163 -9.880 -20.117 1.00 91.06 102 SER A O 1
ATOM 817 N N . ILE A 1 103 ? 7.526 -11.392 -21.070 1.00 94.06 103 ILE A N 1
ATOM 818 C CA . ILE A 1 103 ? 7.307 -12.449 -20.077 1.00 94.06 103 ILE A CA 1
ATOM 819 C C . ILE A 1 103 ? 7.682 -11.959 -18.672 1.00 94.06 103 ILE A C 1
ATOM 821 O O . ILE A 1 103 ? 6.975 -12.260 -17.713 1.00 94.06 103 ILE A O 1
ATOM 825 N N . PHE A 1 104 ? 8.743 -11.154 -18.549 1.00 93.75 104 PHE A N 1
ATOM 826 C CA . PHE A 1 104 ? 9.162 -10.570 -17.273 1.00 93.75 104 PHE A CA 1
ATOM 827 C C . PHE A 1 104 ? 8.073 -9.669 -16.675 1.00 93.75 104 PHE A C 1
ATOM 829 O O . PHE A 1 104 ? 7.698 -9.839 -15.515 1.00 93.75 104 PHE A O 1
ATOM 836 N N . PHE A 1 105 ? 7.536 -8.745 -17.477 1.00 93.56 105 PHE A N 1
ATOM 837 C CA . PHE A 1 105 ? 6.506 -7.802 -17.038 1.00 93.56 105 PHE A CA 1
ATOM 838 C C . PHE A 1 105 ? 5.183 -8.510 -16.731 1.00 93.56 105 PHE A C 1
ATOM 840 O O . PHE A 1 105 ? 4.564 -8.222 -15.712 1.00 93.56 105 PHE A O 1
ATOM 847 N N . ILE A 1 106 ? 4.788 -9.495 -17.546 1.00 94.81 106 ILE A N 1
ATOM 848 C CA . ILE A 1 106 ? 3.587 -10.307 -17.299 1.00 94.81 106 ILE A CA 1
ATOM 849 C C . ILE A 1 106 ? 3.720 -11.074 -15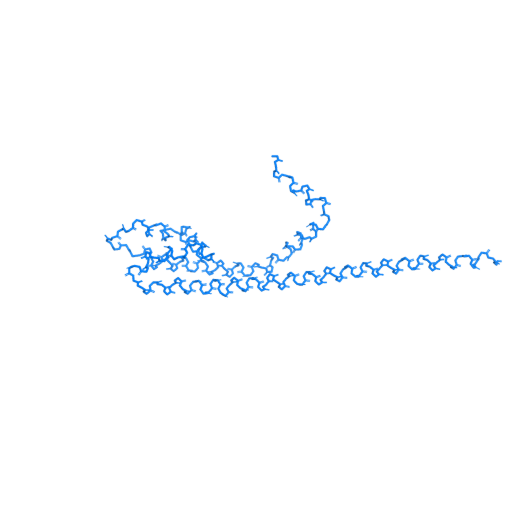.980 1.00 94.81 106 ILE A C 1
ATOM 851 O O . ILE A 1 106 ? 2.807 -11.033 -15.157 1.00 94.81 106 ILE A O 1
ATOM 855 N N . LEU A 1 107 ? 4.854 -11.742 -15.747 1.00 95.69 107 LEU A N 1
ATOM 856 C CA . LEU A 1 107 ? 5.089 -12.495 -14.515 1.00 95.69 107 LEU A CA 1
ATOM 857 C C . LEU A 1 107 ? 5.075 -11.579 -13.284 1.00 95.69 107 LEU A C 1
ATOM 859 O O . LEU A 1 107 ? 4.454 -11.920 -12.276 1.00 95.69 107 LEU A O 1
ATOM 863 N N . PHE A 1 108 ? 5.715 -10.409 -13.381 1.00 95.25 108 PHE A N 1
ATOM 864 C CA . PHE A 1 108 ? 5.687 -9.389 -12.335 1.00 95.25 108 PHE A CA 1
ATOM 865 C C . PHE A 1 108 ? 4.252 -8.948 -12.024 1.00 95.25 108 PHE A C 1
ATOM 867 O O . PHE A 1 108 ? 3.826 -9.009 -10.874 1.00 95.25 108 PHE A O 1
ATOM 874 N N . THR A 1 109 ? 3.478 -8.569 -13.044 1.00 94.38 109 THR A N 1
ATOM 875 C CA . THR A 1 109 ? 2.097 -8.100 -12.881 1.00 94.38 109 THR A CA 1
ATOM 876 C C . THR A 1 109 ? 1.175 -9.189 -12.336 1.00 94.38 109 THR A C 1
ATOM 878 O O . THR A 1 109 ? 0.357 -8.902 -11.466 1.00 94.38 109 THR A O 1
ATOM 881 N N . VAL A 1 110 ? 1.301 -10.438 -12.791 1.00 95.38 110 VAL A N 1
ATOM 882 C CA . VAL A 1 110 ? 0.487 -11.553 -12.281 1.00 95.38 110 VAL A CA 1
ATOM 883 C C . VAL A 1 110 ? 0.785 -11.792 -10.802 1.00 95.38 110 VAL A C 1
ATOM 885 O O . VAL A 1 110 ? -0.135 -11.771 -9.985 1.00 95.38 110 VAL A O 1
ATOM 888 N N . LEU A 1 111 ? 2.057 -11.960 -10.432 1.00 94.62 111 LEU A N 1
ATOM 889 C CA . LEU A 1 111 ? 2.445 -12.209 -9.041 1.00 94.62 111 LEU A CA 1
ATOM 890 C C . LEU A 1 111 ? 2.122 -11.018 -8.127 1.00 94.62 111 LEU A C 1
ATOM 892 O O . LEU A 1 111 ? 1.543 -11.204 -7.060 1.00 94.62 111 LEU A O 1
ATOM 896 N N . GLY A 1 112 ? 2.438 -9.795 -8.545 1.00 93.19 112 GLY A N 1
ATOM 897 C CA . GLY A 1 112 ? 2.176 -8.589 -7.764 1.00 93.19 112 GLY A CA 1
ATOM 898 C C . GLY A 1 112 ? 0.683 -8.289 -7.626 1.00 93.19 112 GLY A C 1
ATOM 899 O O . GLY A 1 112 ? 0.152 -8.229 -6.518 1.00 93.19 112 GLY A O 1
ATOM 900 N N . ASN A 1 113 ? -0.023 -8.139 -8.745 1.00 91.06 113 ASN A N 1
ATOM 901 C CA . ASN A 1 113 ? -1.372 -7.565 -8.736 1.00 91.06 113 ASN A CA 1
ATOM 902 C C . ASN A 1 113 ? -2.457 -8.607 -8.521 1.00 91.06 113 ASN A C 1
ATOM 904 O O . ASN A 1 113 ? -3.422 -8.343 -7.810 1.00 91.06 113 ASN A O 1
ATOM 908 N N . LEU A 1 114 ? -2.312 -9.797 -9.103 1.00 91.19 114 LEU A N 1
ATOM 909 C CA . LEU A 1 114 ? -3.346 -10.822 -8.975 1.00 91.19 114 LEU A CA 1
ATOM 910 C C . LEU A 1 114 ? -3.171 -11.667 -7.715 1.00 91.19 114 LEU A C 1
ATOM 912 O O . LEU A 1 114 ? -4.171 -12.089 -7.140 1.00 91.19 114 LEU A O 1
ATOM 916 N N . PHE A 1 115 ? -1.938 -11.895 -7.257 1.00 92.94 115 PHE A N 1
ATOM 917 C CA . PHE A 1 115 ? -1.705 -12.645 -6.021 1.00 92.94 115 PHE A CA 1
ATOM 918 C C . PHE A 1 115 ? -1.506 -11.724 -4.817 1.00 92.94 115 PHE A C 1
ATOM 920 O O . PHE A 1 115 ? -2.331 -11.746 -3.903 1.00 92.94 115 PHE A O 1
ATOM 927 N N . LEU A 1 116 ? -0.446 -10.905 -4.791 1.00 91.50 116 LEU A N 1
ATOM 928 C CA . LEU A 1 116 ? -0.081 -10.161 -3.577 1.00 91.50 116 LEU A CA 1
ATOM 929 C C . LEU A 1 116 ? -1.103 -9.086 -3.197 1.00 91.50 116 LEU A C 1
ATOM 931 O O . LEU A 1 116 ? -1.475 -9.011 -2.026 1.00 91.50 116 LEU A O 1
ATOM 935 N N . MET A 1 117 ? -1.602 -8.292 -4.149 1.00 91.38 117 MET A N 1
ATOM 936 C CA . MET A 1 117 ? -2.616 -7.271 -3.844 1.00 91.38 117 MET A CA 1
ATOM 937 C C . MET A 1 117 ? -3.938 -7.892 -3.384 1.00 91.38 117 MET A C 1
ATOM 939 O O . MET A 1 117 ? -4.501 -7.454 -2.382 1.00 91.38 117 MET A O 1
ATOM 943 N N . ASN A 1 118 ? -4.399 -8.963 -4.035 1.00 91.50 118 ASN A N 1
ATOM 944 C CA . ASN A 1 118 ? -5.617 -9.663 -3.617 1.00 91.50 118 ASN A CA 1
ATOM 945 C C . ASN A 1 118 ? -5.463 -10.325 -2.238 1.00 91.50 118 ASN A C 1
ATOM 947 O O . ASN A 1 118 ? -6.384 -10.277 -1.419 1.00 91.50 118 ASN A O 1
ATOM 951 N N . LEU A 1 119 ? -4.288 -10.890 -1.939 1.00 90.25 119 LEU A N 1
ATOM 952 C CA . LEU A 1 119 ? -3.965 -11.415 -0.611 1.00 90.25 119 LEU A CA 1
ATOM 953 C C . LEU A 1 119 ? -3.952 -10.303 0.447 1.00 90.25 119 LEU A C 1
ATOM 955 O O . LEU A 1 119 ? -4.504 -10.479 1.535 1.00 90.25 119 LEU A O 1
ATOM 959 N N . LEU A 1 120 ? -3.365 -9.146 0.127 1.00 88.19 120 LEU A N 1
ATOM 960 C CA . LEU A 1 120 ? -3.363 -7.977 1.003 1.00 88.19 120 LEU A CA 1
ATOM 961 C C . LEU A 1 120 ? -4.795 -7.536 1.322 1.00 88.19 120 LEU A C 1
ATOM 963 O O . LEU A 1 120 ? -5.132 -7.358 2.493 1.00 88.19 120 LEU A O 1
ATOM 967 N N . THR A 1 121 ? -5.661 -7.433 0.311 1.00 89.94 121 THR A N 1
ATOM 968 C CA . THR A 1 121 ? -7.083 -7.120 0.503 1.00 89.94 121 THR A CA 1
ATOM 969 C C . THR A 1 121 ? -7.776 -8.153 1.393 1.00 89.94 121 THR A C 1
ATOM 971 O O . THR A 1 121 ? -8.503 -7.769 2.312 1.00 89.94 121 THR A O 1
ATOM 974 N N . ALA A 1 122 ? -7.526 -9.449 1.184 1.00 91.31 122 ALA A N 1
ATOM 975 C CA . ALA A 1 122 ? -8.108 -10.517 1.999 1.00 91.31 122 ALA A CA 1
ATOM 976 C C . ALA A 1 122 ? -7.694 -10.415 3.479 1.00 91.31 122 ALA A C 1
ATOM 978 O O . ALA A 1 122 ? -8.527 -10.567 4.376 1.00 91.31 122 ALA A O 1
ATOM 979 N N . ILE A 1 123 ? -6.425 -10.105 3.751 1.00 87.69 123 ILE A N 1
AT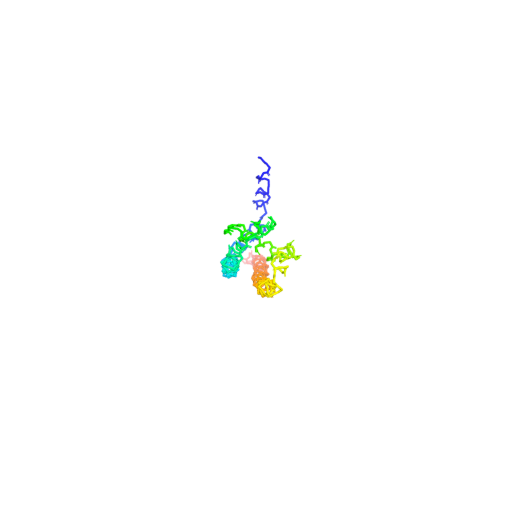OM 980 C CA . ILE A 1 123 ? -5.910 -9.959 5.117 1.00 87.69 123 ILE A CA 1
ATOM 981 C C . ILE A 1 123 ? -6.475 -8.702 5.783 1.00 87.69 123 ILE A C 1
ATOM 983 O O . ILE A 1 123 ? -6.937 -8.778 6.924 1.00 87.69 123 ILE A O 1
ATOM 987 N N . ILE A 1 124 ? -6.529 -7.573 5.065 1.00 85.56 124 ILE A N 1
ATOM 988 C CA . ILE A 1 124 ? -7.178 -6.344 5.548 1.00 85.56 124 ILE A CA 1
ATOM 989 C C . ILE A 1 124 ? -8.634 -6.622 5.919 1.00 85.56 124 ILE A C 1
ATOM 991 O O . ILE A 1 124 ? -9.082 -6.241 7.004 1.00 85.56 124 ILE A O 1
ATOM 995 N N . TYR A 1 125 ? -9.360 -7.327 5.052 1.00 87.69 125 TYR A N 1
ATOM 996 C CA . TYR A 1 125 ? -10.745 -7.698 5.304 1.00 87.69 125 TYR A CA 1
ATOM 997 C C . TYR A 1 125 ? -10.886 -8.576 6.552 1.00 87.69 125 TYR A C 1
ATOM 999 O O . TYR A 1 125 ? -11.729 -8.290 7.406 1.00 87.69 125 TYR A O 1
ATOM 1007 N N . ASN A 1 126 ? -10.051 -9.610 6.701 1.00 86.81 126 ASN A N 1
ATOM 1008 C CA . ASN A 1 126 ? -10.124 -10.514 7.848 1.00 86.81 126 ASN A CA 1
ATOM 1009 C C . ASN A 1 126 ? -9.882 -9.773 9.174 1.00 86.81 126 ASN A C 1
ATOM 1011 O O . ASN A 1 126 ? -10.625 -9.974 10.139 1.00 86.81 126 ASN A O 1
ATOM 1015 N N . GLN A 1 127 ? -8.916 -8.849 9.202 1.00 83.94 127 GLN A N 1
ATOM 1016 C CA . GLN A 1 127 ? -8.641 -8.059 10.403 1.00 83.94 127 GLN A CA 1
ATOM 1017 C C . GLN A 1 127 ? -9.730 -7.038 10.710 1.00 83.94 127 GLN A C 1
ATOM 1019 O O . GLN A 1 127 ? -10.163 -6.906 11.860 1.00 83.94 127 GLN A O 1
ATOM 1024 N N . PHE A 1 128 ? -10.251 -6.367 9.685 1.00 82.38 128 PHE A N 1
ATOM 1025 C CA . PHE A 1 128 ? -11.369 -5.450 9.860 1.00 82.38 128 PHE A CA 1
ATOM 1026 C C . PHE A 1 128 ? -12.621 -6.177 10.372 1.00 82.38 128 PHE A C 1
ATOM 1028 O O . PHE A 1 128 ? -13.271 -5.714 11.311 1.00 82.38 128 PHE A O 1
ATOM 1035 N N . ARG A 1 129 ? -12.919 -7.365 9.833 1.00 85.69 129 ARG A N 1
AT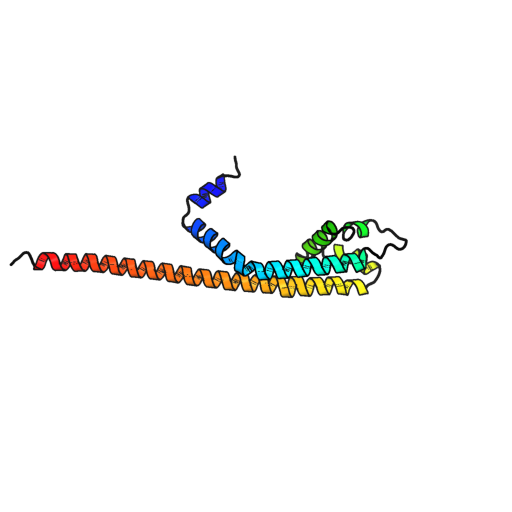OM 1036 C CA . ARG A 1 129 ? -14.013 -8.223 10.304 1.00 85.69 129 ARG A CA 1
ATOM 1037 C C . ARG A 1 129 ? -13.824 -8.628 11.768 1.00 85.69 129 ARG A C 1
ATOM 1039 O O . ARG A 1 129 ? -14.771 -8.525 12.550 1.00 85.69 129 ARG A O 1
ATOM 1046 N N . GLY A 1 130 ? -12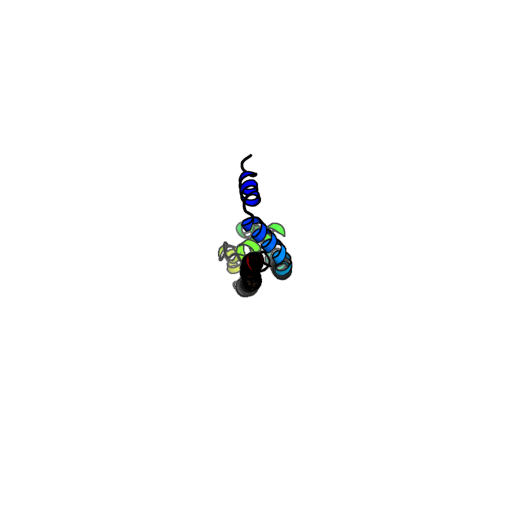.616 -9.036 12.161 1.00 84.50 130 GLY A N 1
ATOM 1047 C CA . GLY A 1 130 ? -12.283 -9.353 13.554 1.00 84.50 130 GLY A CA 1
ATOM 1048 C C . GLY A 1 130 ? -12.487 -8.164 14.503 1.00 84.50 130 GLY A C 1
ATOM 1049 O O . GLY A 1 130 ? -13.060 -8.318 15.585 1.00 84.50 130 GLY A O 1
ATOM 1050 N N . TYR A 1 131 ? -12.087 -6.961 14.082 1.00 82.75 131 TYR A N 1
ATOM 1051 C CA . TYR A 1 131 ? -12.323 -5.727 14.832 1.00 82.75 131 TYR A CA 1
ATOM 1052 C C . TYR A 1 131 ? -13.815 -5.403 14.987 1.00 82.75 131 TYR A C 1
ATOM 1054 O O . TYR A 1 131 ? -14.270 -5.112 16.098 1.00 82.75 131 TYR A O 1
ATOM 1062 N N . LEU A 1 132 ? -14.590 -5.484 13.900 1.00 84.81 132 LEU A N 1
ATOM 1063 C CA . LEU A 1 132 ? -16.028 -5.212 13.928 1.00 84.81 132 LEU A CA 1
ATOM 1064 C C . LEU A 1 132 ? -16.756 -6.135 14.908 1.00 84.81 132 LEU A C 1
ATOM 1066 O O . LEU A 1 132 ? -17.558 -5.657 15.711 1.00 84.81 132 LEU A O 1
ATOM 1070 N N . LEU A 1 133 ? -16.433 -7.432 14.905 1.00 89.62 133 LEU A N 1
ATOM 1071 C CA . LEU A 1 133 ? -17.023 -8.398 15.834 1.00 89.62 133 LEU A CA 1
ATOM 1072 C C . LEU A 1 133 ? -16.734 -8.034 17.297 1.00 89.62 133 LEU A C 1
ATOM 1074 O O . LEU A 1 133 ? -17.662 -7.978 18.107 1.00 89.62 133 LEU A O 1
ATOM 1078 N N . LYS A 1 134 ? -15.479 -7.701 17.630 1.00 87.12 134 LYS A N 1
ATOM 1079 C CA . LYS A 1 134 ? -15.094 -7.252 18.982 1.00 87.12 134 LYS A CA 1
ATOM 1080 C C . LYS A 1 134 ? -15.826 -5.965 19.388 1.00 87.12 134 LYS A C 1
ATOM 1082 O O . LYS A 1 134 ? -16.268 -5.836 20.531 1.00 87.12 134 LYS A O 1
ATOM 1087 N N . SER A 1 135 ? -15.985 -5.022 18.458 1.00 85.06 135 SER A N 1
ATOM 1088 C CA . SER A 1 135 ? -16.698 -3.759 18.688 1.00 85.06 135 SER A CA 1
ATOM 1089 C C . SER A 1 135 ? -18.183 -3.984 19.000 1.00 85.06 135 SER A C 1
ATOM 1091 O O . SER A 1 135 ? -18.698 -3.464 19.996 1.00 85.06 135 SER A O 1
ATOM 1093 N N . VAL A 1 136 ? -18.860 -4.830 18.212 1.00 89.81 136 VAL A N 1
ATOM 1094 C CA . VAL A 1 136 ? -20.269 -5.199 18.431 1.00 89.81 136 VAL A CA 1
ATOM 1095 C C . VAL A 1 136 ? -20.443 -5.914 19.772 1.00 89.81 136 VAL A C 1
ATOM 1097 O O . VAL A 1 136 ? -21.322 -5.540 20.550 1.00 89.81 136 VAL A O 1
ATOM 1100 N N . GLN A 1 137 ? -19.578 -6.881 20.092 1.00 93.44 137 GLN A N 1
ATOM 1101 C CA . GLN A 1 137 ? -19.609 -7.588 21.377 1.00 93.44 137 GLN A CA 1
ATOM 1102 C C . GLN A 1 137 ? -19.438 -6.632 22.564 1.00 93.44 137 GLN A C 1
ATOM 1104 O O . GLN A 1 137 ? -20.220 -6.689 23.512 1.00 93.44 137 GLN A O 1
ATOM 1109 N N . SER A 1 138 ? -18.471 -5.711 22.496 1.00 89.44 138 SER A N 1
ATOM 1110 C CA . SER A 1 138 ? -18.264 -4.696 23.537 1.00 89.44 138 SER A CA 1
ATOM 1111 C C . SER A 1 138 ? -19.493 -3.796 23.714 1.00 89.44 138 SER A C 1
ATOM 1113 O O . SER A 1 138 ? -19.896 -3.518 24.844 1.00 89.44 138 SER A O 1
ATOM 1115 N N . SER A 1 139 ? -20.136 -3.384 22.618 1.00 89.56 139 SER A N 1
ATOM 1116 C CA . SER A 1 139 ? -21.371 -2.590 22.662 1.00 89.56 139 SER A CA 1
ATOM 1117 C C . SER A 1 139 ? -22.517 -3.339 23.353 1.00 89.56 139 SER A C 1
ATOM 1119 O O . SER A 1 139 ? -23.143 -2.809 24.276 1.00 89.56 139 SER A O 1
ATOM 1121 N N . LEU A 1 140 ? -22.745 -4.604 22.983 1.00 94.88 140 LEU A N 1
ATOM 1122 C CA . LEU A 1 140 ? -23.768 -5.448 23.607 1.00 94.88 140 LEU A CA 1
ATOM 1123 C C . LEU A 1 140 ? -23.482 -5.707 25.087 1.00 94.88 140 LEU A C 1
ATOM 1125 O O . LEU A 1 140 ? -24.402 -5.656 25.904 1.00 94.88 140 LEU A O 1
ATOM 1129 N N . PHE A 1 141 ? -22.221 -5.939 25.449 1.00 95.88 141 PHE A N 1
ATOM 1130 C CA . PHE A 1 141 ? -21.817 -6.134 26.837 1.00 95.88 141 PHE A CA 1
ATOM 1131 C C . PHE A 1 141 ? -22.097 -4.890 27.688 1.00 95.88 141 PHE A C 1
ATOM 1133 O O . PHE A 1 141 ? -22.730 -4.992 28.738 1.00 95.88 141 PHE A O 1
ATOM 1140 N N . ARG A 1 142 ? -21.727 -3.698 27.196 1.00 94.25 142 ARG A N 1
ATOM 1141 C CA . ARG A 1 142 ? -22.010 -2.419 27.874 1.00 94.25 142 ARG A CA 1
ATOM 1142 C C . ARG A 1 142 ? -23.511 -2.168 28.011 1.00 94.25 142 ARG A C 1
ATOM 1144 O O . ARG A 1 142 ? -23.951 -1.714 29.062 1.00 94.25 142 ARG A O 1
ATOM 1151 N N . ARG A 1 143 ? -24.301 -2.513 26.988 1.00 95.62 143 ARG A N 1
ATOM 1152 C CA . ARG A 1 143 ? -25.768 -2.426 27.043 1.00 95.62 143 ARG A CA 1
ATOM 1153 C C . ARG A 1 143 ? -26.351 -3.352 28.113 1.00 95.62 143 ARG A C 1
ATOM 1155 O O . ARG A 1 143 ? -27.184 -2.910 28.896 1.00 95.62 143 ARG A O 1
ATOM 1162 N N . ARG A 1 144 ? -25.907 -4.612 28.174 1.00 96.88 144 ARG A N 1
ATOM 1163 C CA . ARG A 1 144 ? -26.373 -5.584 29.180 1.00 96.88 144 ARG A CA 1
ATOM 1164 C C . ARG A 1 144 ? -26.007 -5.159 30.600 1.00 96.88 144 ARG A C 1
ATOM 1166 O O . ARG A 1 144 ? -26.861 -5.216 31.476 1.00 96.88 144 ARG A O 1
ATOM 1173 N N . LEU A 1 145 ? -24.775 -4.694 30.808 1.00 97.31 145 LEU A N 1
ATOM 1174 C CA . LEU A 1 145 ? -24.335 -4.158 32.097 1.00 97.31 145 LEU A CA 1
ATOM 1175 C C . LEU A 1 145 ? -25.168 -2.947 32.526 1.00 97.31 145 LEU A C 1
ATOM 1177 O O . LEU A 1 145 ? -25.623 -2.909 33.663 1.00 97.31 145 LEU A O 1
ATOM 1181 N N . GLY A 1 146 ? -25.414 -1.998 31.617 1.00 97.19 146 GLY A N 1
ATOM 1182 C CA . GLY A 1 146 ? -26.227 -0.815 31.911 1.00 97.19 146 GLY A CA 1
ATOM 1183 C C . GLY A 1 146 ? -27.663 -1.164 32.307 1.00 97.19 146 GLY A C 1
ATOM 1184 O O . GLY A 1 146 ? -28.171 -0.627 33.286 1.00 97.19 146 GLY A O 1
ATOM 1185 N N . ILE A 1 147 ? -28.293 -2.108 31.597 1.00 97.50 147 ILE A N 1
ATOM 1186 C CA . ILE A 1 147 ? -29.651 -2.577 31.923 1.00 97.50 147 ILE A CA 1
ATOM 1187 C C . ILE A 1 147 ? -29.673 -3.287 33.283 1.00 97.50 147 ILE A C 1
ATOM 1189 O O . ILE A 1 147 ? -30.566 -3.028 34.085 1.00 97.50 147 ILE A O 1
ATOM 1193 N N . ARG A 1 148 ? -28.690 -4.152 33.567 1.00 96.94 148 ARG A N 1
ATOM 1194 C CA . ARG A 1 148 ? -28.618 -4.882 34.842 1.00 96.94 148 ARG A CA 1
ATOM 1195 C C . ARG A 1 148 ? -28.402 -3.942 36.028 1.00 96.94 148 ARG A C 1
ATOM 1197 O O . ARG A 1 148 ? -29.103 -4.076 37.021 1.00 96.94 148 ARG A O 1
ATOM 1204 N N . ALA A 1 149 ? -27.492 -2.978 35.899 1.00 96.62 149 ALA A N 1
ATOM 1205 C CA . ALA A 1 149 ? -27.246 -1.983 36.938 1.00 96.62 149 ALA A CA 1
ATOM 1206 C C . ALA A 1 149 ? -28.487 -1.111 37.198 1.00 96.62 149 ALA A C 1
ATOM 1208 O O . ALA A 1 149 ? -28.844 -0.874 38.347 1.00 96.62 149 ALA A O 1
ATOM 1209 N N . ALA A 1 150 ? -29.188 -0.679 36.142 1.00 96.31 150 ALA A N 1
ATOM 1210 C CA . ALA A 1 150 ? -30.435 0.073 36.293 1.00 96.31 150 ALA A CA 1
ATOM 1211 C C . ALA A 1 150 ? -31.531 -0.752 36.990 1.00 96.31 150 ALA A C 1
ATOM 1213 O O . ALA A 1 150 ? -32.248 -0.228 37.839 1.00 96.31 150 ALA A O 1
ATOM 1214 N N . PHE A 1 151 ? -31.643 -2.043 36.661 1.00 96.25 151 PHE A N 1
ATOM 1215 C CA . PHE A 1 151 ? -32.589 -2.951 37.308 1.00 96.25 151 PHE A CA 1
ATOM 1216 C C . PHE A 1 151 ? -32.301 -3.126 38.805 1.00 96.25 151 PHE A C 1
ATOM 1218 O O . PHE A 1 151 ? -33.224 -3.033 39.602 1.00 96.25 151 PHE A O 1
ATOM 1225 N N . GLU A 1 152 ? -31.037 -3.319 39.188 1.00 95.56 152 GLU A N 1
ATOM 1226 C CA . GLU A 1 152 ? -30.616 -3.510 40.586 1.00 95.56 152 GLU A CA 1
ATOM 1227 C C . GLU A 1 152 ? -30.896 -2.275 41.466 1.00 95.56 152 GLU A C 1
ATOM 1229 O O . GLU A 1 152 ? -31.352 -2.382 42.609 1.00 95.56 152 GLU A O 1
ATOM 1234 N N . VAL A 1 153 ? -30.711 -1.075 40.907 1.00 95.12 153 VAL A N 1
ATOM 1235 C CA . VAL A 1 153 ? -31.096 0.180 41.575 1.00 95.12 153 VAL A CA 1
ATOM 1236 C C . VAL A 1 153 ? -32.618 0.276 41.737 1.00 95.12 153 VAL A C 1
ATOM 1238 O O . VAL A 1 153 ? -33.105 0.651 42.799 1.00 95.12 153 VAL A O 1
ATOM 1241 N N . LEU A 1 154 ? -33.397 -0.094 40.718 1.00 94.06 154 LEU A N 1
ATOM 1242 C CA . LEU A 1 154 ? -34.861 -0.079 40.807 1.00 94.06 154 LEU A CA 1
ATOM 1243 C C . LEU A 1 154 ? -35.412 -1.131 41.782 1.00 94.06 154 LEU A C 1
ATOM 1245 O O . LEU A 1 154 ? -36.384 -0.854 42.486 1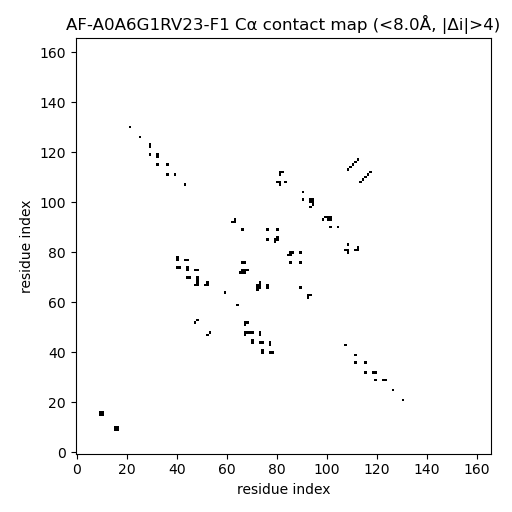.00 94.06 154 LEU A O 1
ATOM 1249 N N . SER A 1 155 ? -34.814 -2.323 41.847 1.00 92.12 155 SER A N 1
ATOM 1250 C CA . SER A 1 155 ? -35.252 -3.382 42.762 1.00 92.12 155 SER A CA 1
ATOM 1251 C C . SER A 1 155 ? -34.967 -3.033 44.222 1.00 92.12 155 SER A C 1
ATOM 1253 O O . SER A 1 155 ? -35.848 -3.196 45.060 1.00 92.12 155 SER A O 1
ATOM 1255 N N . SER A 1 156 ? -33.791 -2.474 44.519 1.00 88.69 156 SER A N 1
ATOM 1256 C CA . SER A 1 156 ? -33.439 -2.035 45.880 1.00 88.69 156 SER A CA 1
ATOM 1257 C C . SER A 1 156 ? -34.331 -0.894 46.391 1.00 88.69 156 SER A C 1
ATOM 1259 O O . SER A 1 156 ? -34.727 -0.894 47.556 1.00 88.69 156 SER A O 1
ATOM 1261 N N . LEU A 1 157 ? -34.742 0.035 45.519 1.00 84.19 157 LEU A N 1
ATOM 1262 C CA . LEU A 1 157 ? -35.721 1.075 45.867 1.00 84.19 157 LEU A CA 1
ATOM 1263 C C . LEU A 1 157 ? -37.115 0.513 46.183 1.00 84.19 157 LEU A C 1
ATOM 1265 O O . LEU A 1 157 ? -37.836 1.099 46.986 1.00 84.19 157 LEU A O 1
ATOM 1269 N N . ARG A 1 158 ? -37.508 -0.610 45.568 1.00 77.62 158 ARG A N 1
ATOM 1270 C CA . ARG A 1 158 ? -38.795 -1.270 45.839 1.00 77.62 158 ARG A CA 1
ATOM 1271 C C . ARG A 1 158 ? -38.818 -1.980 47.194 1.00 77.62 158 ARG A C 1
ATOM 1273 O O . ARG A 1 158 ? -39.882 -2.080 47.795 1.00 77.62 158 ARG A O 1
ATOM 1280 N N . GLU A 1 159 ? -37.674 -2.458 47.673 1.00 66.75 159 GLU A N 1
ATOM 1281 C CA . GLU A 1 159 ? -37.561 -3.164 48.958 1.00 66.75 159 GLU A CA 1
ATOM 1282 C C . GLU A 1 159 ? -37.485 -2.207 50.165 1.00 66.75 159 GLU A C 1
ATOM 1284 O O . GLU A 1 159 ? -37.965 -2.540 51.246 1.00 66.75 159 GLU A O 1
ATOM 1289 N N . ALA A 1 160 ? -36.976 -0.982 49.987 1.00 58.75 160 ALA A N 1
ATOM 1290 C CA . ALA A 1 160 ? -36.863 0.026 51.048 1.00 58.75 160 ALA A CA 1
ATOM 1291 C C . ALA A 1 160 ? -38.192 0.463 51.728 1.00 58.75 160 ALA A C 1
ATOM 1293 O O . ALA A 1 160 ? -38.202 0.577 52.954 1.00 58.75 160 ALA A O 1
ATOM 1294 N N . PRO A 1 161 ? -39.322 0.695 51.026 1.00 55.25 161 PRO A N 1
ATOM 1295 C CA . PRO A 1 161 ? -40.571 1.103 51.679 1.00 55.25 161 PRO A CA 1
ATOM 1296 C C . PRO A 1 161 ? -41.276 -0.018 52.463 1.00 55.25 161 PRO A C 1
ATOM 1298 O O . PRO A 1 161 ? -42.155 0.290 53.261 1.00 55.25 161 PRO A O 1
ATOM 1301 N N . ALA A 1 162 ? -40.908 -1.294 52.283 1.00 53.97 162 ALA A N 1
ATOM 1302 C CA . ALA A 1 162 ? -41.541 -2.411 52.996 1.00 53.97 162 ALA A CA 1
ATOM 1303 C C . ALA A 1 162 ? -40.980 -2.632 54.416 1.00 53.97 162 ALA A C 1
ATOM 1305 O O . ALA A 1 162 ? -41.692 -3.138 55.278 1.00 53.97 162 ALA A O 1
ATOM 1306 N N . ASN A 1 163 ? -39.739 -2.209 54.684 1.00 53.09 163 ASN A N 1
ATOM 1307 C CA . ASN A 1 163 ? -39.069 -2.417 55.977 1.00 53.09 163 ASN A CA 1
ATOM 1308 C C . ASN A 1 163 ? -39.165 -1.216 56.939 1.00 53.09 163 ASN A C 1
ATOM 1310 O O . ASN A 1 163 ? -38.659 -1.291 58.051 1.00 53.09 163 ASN A O 1
ATOM 1314 N N . ALA A 1 164 ? -39.798 -0.109 56.533 1.00 53.38 164 ALA A N 1
ATOM 1315 C CA . ALA A 1 164 ? -39.964 1.094 57.360 1.00 53.38 164 ALA A CA 1
ATOM 1316 C C . ALA A 1 164 ? -41.317 1.160 58.109 1.00 53.38 164 ALA A C 1
ATOM 1318 O O . ALA A 1 164 ? -41.637 2.191 58.696 1.00 53.38 164 ALA A O 1
ATOM 1319 N N . GLN A 1 165 ? -42.126 0.093 58.066 1.00 45.41 165 GLN A N 1
ATOM 1320 C CA . GLN A 1 165 ? -43.444 0.009 58.723 1.00 45.41 165 GLN A CA 1
ATOM 1321 C C . GLN A 1 165 ? -43.555 -1.113 59.780 1.00 45.41 165 GLN A C 1
ATOM 1323 O O . GLN A 1 165 ? -44.668 -1.488 60.147 1.00 45.41 165 GLN A O 1
ATOM 1328 N N . GLN A 1 166 ? -42.434 -1.635 60.288 1.00 39.16 166 GLN A N 1
ATOM 1329 C CA . GLN A 1 166 ? -42.382 -2.469 61.501 1.00 39.16 166 GLN A CA 1
ATOM 1330 C C . GLN A 1 166 ? -41.627 -1.730 62.600 1.00 39.16 166 GLN A C 1
ATOM 1332 O O . GLN A 1 166 ? -42.056 -1.853 63.767 1.00 39.16 166 GLN A O 1
#

Organism: NCBI:txid2861861

Foldseek 3Di:
DVVCVVVVVCVVDPVSVVVVVLVVVLVVVLVVLVVVLVVLLQVLLVVCLVVQVPPPPDDDPVLSCQQNVDSVSVSVNLVCVLVPNCPPVNVVVVCVVPVVSVVSSVVSNCCRPVPSVVVSVVSVVVSVVVVVVVVVVVVVVVVVVVVVVVVVVVVVVVVVVVPPPD